Protein AF-A0A950DN57-F1 (afdb_monomer_lite)

Foldseek 3Di:
DLLVCLVVVHDNVVSLVVVLVVVVQVPDDDPDQVVLLCCCLPVVPHDDGPHDQLSLLVSCVPNVNPDDDDADQEEADDDDDDDDDVVVCVVVVCVVVRVVVVVVCLDPVNLLVCLVSRHQRPPVVSNVVSCVSVPDHHHDYPVSPAVDPVRVCCQAPNDVHSVCVSVVVVVD

Secondary structure (DSSP, 8-state):
-HHHHHHTT--HHHHHHHHHHHHTT-----SSHHHHHIIIIIT--SS-----HHHHHHHHHHTTTS------SEEE---------HHHHHHTT-HHHHHHHHHHTTSHHHHHHHHHTT---S-HHHHHHTTTTS---EEE-GGGTSSSHHHHHHHHHSTT-HHHHHHHHH--

Radius of gyration: 18.96 Å; chains: 1; bounding box: 46×42×48 Å

Sequence (172 aa):
AWGSIIYRGGSEDQARDFITKLYQNVPIVAQGAREAATAFAMAKEGDVHLTWENEALREVAESKGELEIVYPQVSILAEPSVTWVDVNVEKHKSEFAAKAYLAYLFTDSAQEIFAKNGYRPINEAILKKYRDRLPNIQLFPVTLIAKDWAEAQTKFFGNNGIFEIIHSAQSK

Structure (mmCIF, N/CA/C/O backbone):
data_AF-A0A950DN57-F1
#
_entry.id   AF-A0A950DN57-F1
#
loop_
_atom_site.group_PDB
_atom_site.id
_atom_site.type_symbol
_atom_site.label_atom_id
_atom_site.label_alt_id
_atom_site.label_comp_id
_atom_site.label_asym_id
_atom_site.label_entity_id
_atom_site.label_seq_id
_atom_site.pdbx_PDB_ins_code
_atom_site.Cartn_x
_atom_site.Cartn_y
_atom_site.Cartn_z
_atom_site.occupancy
_atom_site.B_iso_or_equiv
_atom_site.auth_seq_id
_atom_site.auth_comp_id
_atom_site.auth_asym_id
_atom_site.auth_atom_id
_atom_site.pdbx_PDB_model_num
ATOM 1 N N . ALA A 1 1 ? -7.881 4.284 7.956 1.00 91.19 1 ALA A N 1
ATOM 2 C CA . ALA A 1 1 ? -8.306 5.256 8.986 1.00 91.19 1 ALA A CA 1
ATOM 3 C C . ALA A 1 1 ? -9.106 6.405 8.366 1.00 91.19 1 ALA A C 1
ATOM 5 O O . ALA A 1 1 ? -10.296 6.215 8.174 1.00 91.19 1 ALA A O 1
ATOM 6 N N . TRP A 1 2 ? -8.492 7.523 7.951 1.00 97.00 2 TRP A N 1
ATOM 7 C CA . TRP A 1 2 ? -9.210 8.686 7.392 1.00 97.00 2 TRP A CA 1
ATOM 8 C C . TRP A 1 2 ? -10.170 8.330 6.247 1.00 97.00 2 TRP A C 1
ATOM 10 O O . TRP A 1 2 ? -11.375 8.540 6.347 1.00 97.00 2 TRP A O 1
ATOM 20 N N . GLY A 1 3 ? -9.653 7.703 5.185 1.00 97.25 3 GLY A N 1
ATOM 21 C CA . GLY A 1 3 ? -10.466 7.343 4.022 1.00 97.25 3 GLY A CA 1
ATOM 22 C C . GLY A 1 3 ? -11.608 6.370 4.327 1.00 97.25 3 GLY A C 1
ATOM 23 O O . GLY A 1 3 ? -12.609 6.400 3.627 1.00 97.25 3 GLY A O 1
ATOM 24 N N . SER A 1 4 ? -11.539 5.574 5.405 1.00 97.19 4 SER A N 1
ATOM 25 C CA . SER A 1 4 ? -12.658 4.688 5.761 1.00 97.19 4 SER A CA 1
ATOM 26 C C . SER A 1 4 ? -13.854 5.455 6.330 1.00 97.19 4 SER A C 1
ATOM 28 O O . SER A 1 4 ? -14.985 5.004 6.176 1.00 97.19 4 SER A O 1
ATOM 30 N N . ILE A 1 5 ? -13.627 6.614 6.958 1.00 98.19 5 ILE A N 1
ATOM 31 C CA . ILE A 1 5 ? -14.697 7.508 7.418 1.00 98.19 5 ILE A CA 1
ATOM 32 C C . ILE A 1 5 ? -15.362 8.181 6.218 1.00 98.19 5 ILE A C 1
ATOM 34 O O . ILE A 1 5 ? -16.580 8.100 6.086 1.00 98.19 5 ILE A O 1
ATOM 38 N N . ILE A 1 6 ? -14.561 8.738 5.304 1.00 98.19 6 ILE A N 1
ATOM 39 C CA . ILE A 1 6 ? -15.060 9.363 4.069 1.00 98.19 6 ILE A CA 1
ATOM 40 C C . ILE A 1 6 ? -15.829 8.351 3.212 1.00 98.19 6 ILE A C 1
ATOM 42 O O . ILE A 1 6 ? -16.934 8.633 2.760 1.00 98.19 6 ILE A O 1
ATOM 46 N N . TYR A 1 7 ? -15.300 7.133 3.063 1.00 97.25 7 TYR A N 1
ATOM 47 C CA . TYR A 1 7 ? -15.950 6.055 2.314 1.00 97.25 7 TYR A CA 1
ATOM 48 C C . TYR A 1 7 ? -17.357 5.729 2.840 1.00 97.25 7 TYR A C 1
ATOM 50 O O . TYR A 1 7 ? -18.251 5.406 2.066 1.00 97.25 7 TYR A O 1
ATOM 58 N N . ARG A 1 8 ? -17.569 5.833 4.158 1.00 96.38 8 ARG A N 1
ATOM 59 C CA . ARG A 1 8 ? -18.866 5.586 4.810 1.00 96.38 8 ARG A CA 1
ATOM 60 C C . ARG A 1 8 ? -19.782 6.817 4.843 1.00 96.38 8 ARG A C 1
ATOM 62 O O . ARG A 1 8 ? -20.798 6.786 5.530 1.00 96.38 8 ARG A O 1
ATOM 69 N N . GLY A 1 9 ? -19.435 7.888 4.128 1.00 97.25 9 GLY A N 1
ATOM 70 C CA . GLY A 1 9 ? -20.213 9.128 4.079 1.00 97.25 9 GLY A CA 1
ATOM 71 C C . GLY A 1 9 ? -20.002 10.059 5.277 1.00 97.25 9 GLY A C 1
ATOM 72 O O . GLY A 1 9 ? -20.810 10.959 5.491 1.00 97.25 9 GLY A O 1
ATOM 73 N N . GLY A 1 10 ? -18.948 9.845 6.070 1.00 98.00 10 GLY A N 1
ATOM 74 C CA . GLY A 1 10 ? -18.565 10.756 7.147 1.00 98.00 10 GLY A CA 1
ATOM 75 C C . GLY A 1 10 ? -17.857 12.016 6.638 1.00 98.00 10 GLY A C 1
ATOM 76 O O . GLY A 1 10 ? -17.346 12.051 5.518 1.00 98.00 10 GLY A O 1
ATOM 77 N N . SER A 1 11 ? -17.803 13.050 7.479 1.00 98.25 11 SER A N 1
ATOM 78 C CA . SER A 1 11 ? -17.123 14.316 7.179 1.00 98.25 11 SER A CA 1
ATOM 79 C C . SER A 1 11 ? -15.615 14.265 7.452 1.00 98.25 11 SER A C 1
ATOM 81 O O . SER A 1 11 ? -15.111 13.370 8.136 1.00 98.25 11 SER A O 1
ATOM 83 N N . GLU A 1 12 ? -14.877 15.265 6.962 1.00 96.62 12 GLU A N 1
ATOM 84 C CA . GLU A 1 12 ? -13.451 15.414 7.278 1.00 96.62 12 GLU A CA 1
ATOM 85 C C . GLU A 1 12 ? -13.187 15.658 8.765 1.00 96.62 12 GLU A C 1
ATOM 87 O O . GLU A 1 12 ? -12.195 15.161 9.289 1.00 96.62 12 GLU A O 1
ATOM 92 N N . ASP A 1 13 ? -14.078 16.360 9.468 1.00 97.06 13 ASP A N 1
ATOM 93 C CA . ASP A 1 13 ? -13.929 16.567 10.911 1.00 97.06 13 ASP A CA 1
ATOM 94 C C . ASP A 1 13 ? -14.093 15.248 11.675 1.00 97.06 13 ASP A C 1
ATOM 96 O O . ASP A 1 13 ? -13.278 14.930 12.537 1.00 97.06 13 ASP A O 1
ATOM 100 N N . GLN A 1 14 ? -15.056 14.406 11.284 1.00 98.06 14 GLN A N 1
ATOM 101 C CA . GLN A 1 14 ? -15.184 13.056 11.843 1.00 98.06 14 GLN A CA 1
ATOM 102 C C . GLN A 1 14 ? -13.958 12.189 11.528 1.00 98.06 14 GLN A C 1
ATOM 104 O O . GLN A 1 14 ? -13.527 11.385 12.357 1.00 98.06 14 GLN A O 1
ATOM 109 N N . ALA A 1 15 ? -13.384 12.341 10.331 1.00 97.69 15 ALA A N 1
ATOM 110 C CA . ALA A 1 15 ? -12.168 11.638 9.945 1.00 97.69 15 ALA A CA 1
ATOM 111 C C . ALA A 1 15 ? -10.961 12.102 10.773 1.00 97.69 15 ALA A C 1
ATOM 113 O O . ALA A 1 15 ? -10.182 11.253 11.215 1.00 97.69 15 ALA A O 1
ATOM 114 N N . ARG A 1 16 ? -10.855 13.413 11.038 1.00 96.31 16 ARG A N 1
ATOM 115 C CA . ARG A 1 16 ? -9.850 14.027 11.916 1.00 96.31 16 ARG A CA 1
ATOM 116 C C . ARG A 1 16 ? -9.976 13.513 13.346 1.00 96.31 16 ARG A C 1
ATOM 118 O O . ARG A 1 16 ? -8.989 13.049 13.908 1.00 96.31 16 ARG A O 1
ATOM 125 N N . ASP A 1 17 ? -11.178 13.513 13.909 1.00 96.19 17 ASP A N 1
ATOM 126 C CA . ASP A 1 17 ? -11.425 13.002 15.260 1.00 96.19 17 ASP A CA 1
ATOM 127 C C . ASP A 1 17 ? -11.041 11.526 15.391 1.00 96.19 17 ASP A C 1
ATOM 129 O O . ASP A 1 17 ? -10.426 11.114 16.378 1.00 96.19 17 ASP A O 1
ATOM 133 N N . PHE A 1 18 ? -11.379 10.722 14.380 1.00 96.44 18 PHE A N 1
ATOM 134 C CA . PHE A 1 18 ? -11.027 9.308 14.352 1.00 96.44 18 PHE A CA 1
ATOM 135 C C . PHE A 1 18 ? -9.511 9.102 14.339 1.00 96.44 18 PHE A C 1
ATOM 137 O O . PHE A 1 18 ? -8.992 8.319 15.134 1.00 96.44 18 PHE A O 1
ATOM 144 N N . ILE A 1 19 ? -8.791 9.787 13.444 1.00 95.56 19 ILE A N 1
ATOM 145 C CA . ILE A 1 19 ? -7.343 9.603 13.315 1.00 95.56 19 ILE A CA 1
ATOM 146 C C . ILE A 1 19 ? -6.597 10.126 14.553 1.00 95.56 19 ILE A C 1
ATOM 148 O O . ILE A 1 19 ? -5.646 9.484 14.987 1.00 95.56 19 ILE A O 1
ATOM 152 N N . THR A 1 20 ? -7.071 11.203 15.190 1.00 94.81 20 THR A N 1
ATOM 153 C CA . THR A 1 20 ? -6.517 11.703 16.458 1.00 94.81 20 THR A CA 1
ATOM 154 C C . THR A 1 20 ? -6.607 10.643 17.553 1.00 94.81 20 THR A C 1
ATOM 156 O O . THR A 1 20 ? -5.608 10.334 18.200 1.00 94.81 20 THR A O 1
ATOM 159 N N . LYS A 1 21 ? -7.781 10.022 17.725 1.00 95.12 21 LYS A N 1
ATOM 160 C CA . LYS A 1 21 ? -7.971 8.932 18.697 1.00 95.12 21 LYS A CA 1
ATOM 161 C C . LYS A 1 21 ? -7.149 7.695 18.347 1.00 95.12 21 LYS A C 1
ATOM 163 O O . LYS A 1 21 ? -6.636 7.036 19.244 1.00 95.12 21 LYS A O 1
ATOM 168 N N . LEU A 1 22 ? -7.002 7.377 17.059 1.00 94.88 22 LEU A N 1
ATOM 169 C CA . LEU A 1 22 ? -6.150 6.270 16.630 1.00 94.88 22 LEU A CA 1
ATOM 170 C C . LEU A 1 22 ? -4.707 6.500 17.080 1.00 94.88 22 LEU A C 1
ATOM 172 O O . LEU A 1 22 ? -4.150 5.641 17.752 1.00 94.88 22 LEU A O 1
ATOM 176 N N . TYR A 1 23 ? -4.132 7.666 16.771 1.00 93.44 23 TYR A N 1
ATOM 177 C CA . TYR A 1 23 ? -2.757 7.973 17.159 1.00 93.44 23 TYR A CA 1
ATOM 178 C C . TYR A 1 23 ? -2.562 7.998 18.675 1.00 93.44 23 TYR A C 1
ATOM 180 O O . TYR A 1 23 ? -1.458 7.721 19.128 1.00 93.44 23 TYR A O 1
ATOM 188 N N . GLN A 1 24 ? -3.587 8.296 19.487 1.00 92.62 24 GLN A N 1
ATOM 189 C CA . GLN A 1 24 ? -3.478 8.216 20.959 1.00 92.62 24 GLN A CA 1
ATOM 190 C C . GLN A 1 24 ? -3.199 6.794 21.457 1.00 92.62 24 GLN A C 1
ATOM 192 O O . GLN A 1 24 ? -2.725 6.623 22.574 1.00 92.62 24 GLN A O 1
ATOM 197 N N . ASN A 1 25 ? -3.462 5.791 20.620 1.00 93.25 25 ASN A N 1
ATOM 198 C CA . ASN A 1 25 ? -3.183 4.386 20.886 1.00 93.25 25 ASN A CA 1
ATOM 199 C C . ASN A 1 25 ? -1.959 3.877 20.104 1.00 93.25 25 ASN A C 1
ATOM 201 O O . ASN A 1 25 ? -1.761 2.670 20.019 1.00 93.25 25 ASN A O 1
ATOM 205 N N . VAL A 1 26 ? -1.156 4.763 19.499 1.00 92.81 26 VAL A N 1
ATOM 206 C CA . VAL A 1 26 ? 0.069 4.388 18.776 1.00 92.81 26 VAL A CA 1
ATOM 207 C C . VAL A 1 26 ? 1.271 4.625 19.695 1.00 92.81 26 VAL A C 1
ATOM 209 O O . VAL A 1 26 ? 1.718 5.765 19.811 1.00 92.81 26 VAL A O 1
ATOM 212 N N . PRO A 1 27 ? 1.814 3.583 20.355 1.00 88.50 27 PRO A N 1
ATOM 213 C CA . PRO A 1 27 ? 2.963 3.741 21.247 1.00 88.50 27 PRO A CA 1
ATOM 214 C C . PRO A 1 27 ? 4.272 3.968 20.482 1.00 88.50 27 PRO A C 1
ATOM 216 O O . PRO A 1 27 ? 5.222 4.516 21.034 1.00 88.50 27 PRO A O 1
ATOM 219 N N . ILE A 1 28 ? 4.335 3.524 19.223 1.00 87.50 28 ILE A N 1
ATOM 220 C CA . ILE A 1 28 ? 5.554 3.508 18.416 1.00 87.50 28 ILE A CA 1
ATOM 221 C C . ILE A 1 28 ? 5.232 3.999 17.013 1.00 87.50 28 ILE A C 1
ATOM 223 O O . ILE A 1 28 ? 4.394 3.432 16.312 1.00 87.50 28 ILE A O 1
ATOM 227 N N . VAL A 1 29 ? 5.950 5.035 16.586 1.00 88.81 29 VAL A N 1
ATOM 228 C CA . VAL A 1 29 ? 5.977 5.501 15.198 1.00 88.81 29 VAL A CA 1
ATOM 229 C C . VAL A 1 29 ? 7.34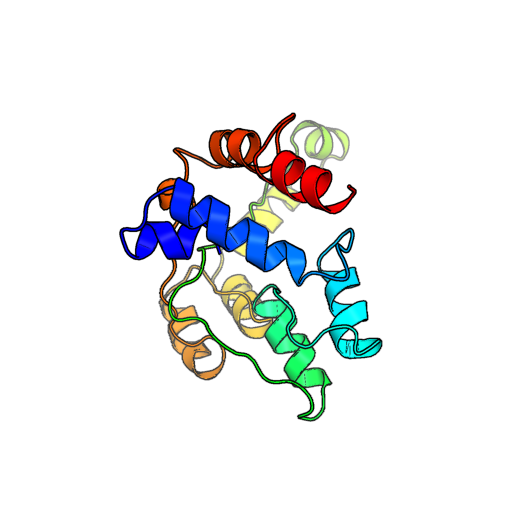6 5.150 14.621 1.00 88.81 29 VAL A C 1
ATOM 231 O O . VAL A 1 29 ? 8.300 5.912 14.750 1.00 88.81 29 VAL A O 1
ATOM 234 N N . ALA A 1 30 ? 7.447 3.957 14.037 1.00 89.81 30 ALA A N 1
ATOM 235 C CA . ALA A 1 30 ? 8.680 3.465 13.425 1.00 89.81 30 ALA A CA 1
ATOM 236 C C . ALA A 1 30 ? 9.054 4.269 12.165 1.00 89.81 30 ALA A C 1
ATOM 238 O O . ALA A 1 30 ? 8.180 4.808 11.481 1.00 89.81 30 ALA A O 1
ATOM 239 N N . GLN A 1 31 ? 10.342 4.308 11.809 1.00 89.69 31 GLN A N 1
ATOM 240 C CA . GLN A 1 31 ? 10.824 5.047 10.634 1.00 89.69 31 GLN A CA 1
ATOM 241 C C . GLN A 1 31 ? 10.470 4.357 9.311 1.00 89.69 31 GLN A C 1
ATOM 243 O O . GLN A 1 31 ? 10.44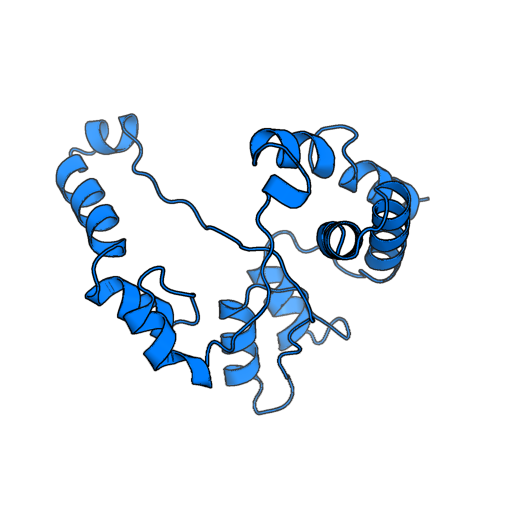3 4.996 8.259 1.00 89.69 31 GLN A O 1
ATOM 248 N N . GLY A 1 32 ? 10.191 3.051 9.339 1.00 90.81 32 GLY A N 1
ATOM 249 C CA . GLY A 1 32 ? 9.791 2.296 8.158 1.00 90.81 32 GLY A CA 1
ATOM 250 C C . GLY A 1 32 ? 9.026 1.018 8.482 1.00 90.81 32 GLY A C 1
ATOM 251 O O . GLY A 1 32 ? 9.085 0.491 9.590 1.00 90.81 32 GLY A O 1
ATOM 252 N N . ALA A 1 33 ? 8.334 0.477 7.476 1.00 90.69 33 ALA A N 1
ATOM 253 C CA . ALA A 1 33 ? 7.464 -0.691 7.641 1.00 90.69 33 ALA A CA 1
ATOM 254 C C . ALA A 1 33 ? 8.193 -1.928 8.197 1.00 90.69 33 ALA A C 1
ATOM 256 O O . ALA A 1 33 ? 7.635 -2.667 9.000 1.00 90.69 33 ALA A O 1
ATOM 257 N N . ARG A 1 34 ? 9.462 -2.147 7.821 1.00 88.75 34 ARG A N 1
ATOM 258 C CA . ARG A 1 34 ? 10.248 -3.283 8.333 1.00 88.75 34 ARG A CA 1
ATOM 259 C C . ARG A 1 34 ? 10.629 -3.130 9.809 1.00 88.75 34 ARG A C 1
ATOM 261 O O . ARG A 1 34 ? 10.729 -4.127 10.522 1.00 88.75 34 ARG A O 1
ATOM 268 N N . GLU A 1 35 ? 10.844 -1.901 10.262 1.00 91.38 35 GLU A N 1
ATOM 269 C CA . GLU A 1 35 ? 11.101 -1.624 11.674 1.00 91.38 35 GLU A CA 1
ATOM 270 C C . GLU A 1 35 ? 9.824 -1.854 12.493 1.00 91.38 35 GLU A C 1
ATOM 272 O O . GLU A 1 35 ? 9.875 -2.572 13.487 1.00 91.38 35 GLU A O 1
ATOM 277 N N . ALA A 1 36 ? 8.669 -1.376 12.009 1.00 93.19 36 ALA A N 1
ATOM 278 C CA . ALA A 1 36 ? 7.368 -1.656 12.625 1.00 93.19 36 ALA A CA 1
ATOM 279 C C . ALA A 1 36 ? 7.079 -3.167 12.721 1.00 93.19 36 ALA A C 1
ATOM 281 O O . ALA A 1 36 ? 6.684 -3.652 13.779 1.00 93.19 36 ALA A O 1
ATOM 282 N N . ALA A 1 37 ? 7.374 -3.925 11.658 1.00 91.00 37 ALA A N 1
ATOM 283 C CA . ALA A 1 37 ? 7.262 -5.385 11.652 1.00 91.00 37 ALA A CA 1
ATOM 284 C C . ALA A 1 37 ? 8.139 -6.047 12.724 1.00 91.00 37 ALA A C 1
ATOM 286 O O . ALA A 1 37 ? 7.708 -6.988 13.384 1.00 91.00 37 ALA A O 1
ATOM 287 N N . THR A 1 38 ? 9.364 -5.553 12.922 1.00 90.38 38 THR A N 1
ATOM 288 C CA . THR A 1 38 ? 10.264 -6.061 13.971 1.00 90.38 38 THR A CA 1
ATOM 289 C C . THR A 1 38 ? 9.702 -5.775 15.363 1.00 90.38 38 THR A C 1
ATOM 291 O O . THR A 1 38 ? 9.639 -6.684 16.189 1.00 90.38 38 THR A O 1
ATOM 294 N N . ALA A 1 39 ? 9.262 -4.539 15.613 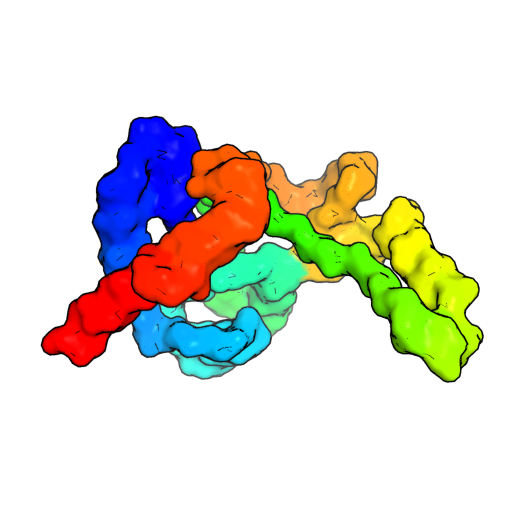1.00 92.00 39 ALA A N 1
ATOM 295 C CA . ALA A 1 39 ? 8.688 -4.139 16.896 1.00 92.00 39 ALA A CA 1
ATOM 296 C C . ALA A 1 39 ? 7.456 -4.992 17.252 1.00 92.00 39 ALA A C 1
ATOM 298 O O . ALA A 1 39 ? 7.372 -5.568 18.335 1.00 92.00 39 ALA A O 1
ATOM 299 N N . PHE A 1 40 ? 6.544 -5.179 16.298 1.00 95.19 40 PHE A N 1
ATOM 300 C CA . PHE A 1 40 ? 5.339 -5.965 16.523 1.00 95.19 40 PHE A CA 1
ATOM 301 C C . PHE A 1 40 ? 5.609 -7.475 16.589 1.00 95.19 40 PHE A C 1
ATOM 303 O O . PHE A 1 40 ? 5.374 -8.109 17.614 1.00 95.19 40 PHE A O 1
ATOM 310 N N . ALA A 1 41 ? 6.125 -8.074 15.512 1.00 91.25 41 ALA A N 1
ATOM 311 C CA . ALA A 1 41 ? 6.183 -9.531 15.384 1.00 91.25 41 ALA A CA 1
ATOM 312 C C . ALA A 1 41 ? 7.310 -10.169 16.212 1.00 91.25 41 ALA A C 1
ATOM 314 O O . ALA A 1 41 ? 7.192 -11.326 16.613 1.00 91.25 41 ALA A O 1
ATOM 315 N N . MET A 1 42 ? 8.405 -9.441 16.465 1.00 88.19 42 MET A N 1
ATOM 316 C CA . MET A 1 42 ? 9.556 -9.969 17.208 1.00 88.19 42 MET A CA 1
ATOM 317 C C . MET A 1 42 ? 9.622 -9.431 18.637 1.00 88.19 42 MET A C 1
ATOM 319 O O . MET A 1 42 ? 9.793 -10.222 19.564 1.00 88.19 42 MET A O 1
ATOM 323 N N . ALA A 1 43 ? 9.489 -8.113 18.827 1.00 91.75 43 ALA A N 1
ATOM 324 C CA . ALA A 1 43 ? 9.544 -7.502 20.159 1.00 91.75 43 ALA A CA 1
ATOM 325 C C . ALA A 1 43 ? 8.202 -7.559 20.914 1.00 91.75 43 ALA A C 1
ATOM 327 O O . ALA A 1 43 ? 8.182 -7.322 22.120 1.00 91.75 43 ALA A O 1
ATOM 328 N N . LYS A 1 44 ? 7.113 -7.965 20.241 1.00 91.69 44 LYS A N 1
ATOM 329 C CA . LYS A 1 44 ? 5.762 -8.112 20.812 1.00 91.69 44 LYS A CA 1
ATOM 330 C C . LYS A 1 44 ? 5.220 -6.800 21.386 1.00 91.69 44 LYS A C 1
ATOM 332 O O . LYS A 1 44 ? 4.543 -6.788 22.412 1.00 91.69 44 LYS A O 1
ATOM 337 N N . GLU A 1 45 ? 5.538 -5.692 20.721 1.00 92.50 45 GLU A N 1
ATOM 338 C CA . GLU A 1 45 ? 5.094 -4.355 21.102 1.00 92.50 45 GLU A CA 1
ATOM 339 C C . GLU A 1 45 ? 3.796 -3.982 20.369 1.00 92.50 45 GLU A C 1
ATOM 341 O O . GLU A 1 45 ? 3.767 -3.847 19.145 1.00 92.50 45 GLU A O 1
ATOM 346 N N . GLY A 1 46 ? 2.725 -3.775 21.141 1.00 93.06 46 GLY A N 1
ATOM 347 C CA . GLY A 1 46 ? 1.396 -3.418 20.640 1.00 93.06 46 GLY A CA 1
ATOM 348 C C . GLY A 1 46 ? 0.506 -4.623 20.323 1.00 93.06 46 GLY A C 1
ATOM 349 O O . GLY A 1 46 ? 0.976 -5.737 20.118 1.00 93.06 46 GLY A O 1
ATOM 350 N N . ASP A 1 47 ? -0.806 -4.385 20.280 1.00 95.44 47 ASP A N 1
ATOM 351 C CA . ASP A 1 47 ? -1.807 -5.440 20.059 1.00 95.44 47 ASP A CA 1
ATOM 352 C C . ASP A 1 47 ? -2.153 -5.642 18.573 1.00 95.44 47 ASP A C 1
ATOM 354 O O . ASP A 1 47 ? -2.641 -6.698 18.177 1.00 95.44 47 ASP A O 1
ATOM 358 N N . VAL A 1 48 ? -1.930 -4.621 17.735 1.00 96.19 48 VAL A N 1
ATOM 359 C CA . VAL A 1 48 ? -2.277 -4.622 16.305 1.00 96.19 48 VAL A CA 1
ATOM 360 C C . VAL A 1 48 ? -1.225 -3.865 15.496 1.00 96.19 48 VAL A C 1
ATOM 362 O O . VAL A 1 48 ? -0.875 -2.733 15.827 1.00 96.19 48 VAL A O 1
ATOM 365 N N . HIS A 1 49 ? -0.800 -4.447 14.372 1.00 96.12 49 HIS A N 1
ATOM 366 C CA . HIS A 1 49 ? 0.118 -3.834 13.411 1.00 96.12 49 HIS A CA 1
ATOM 367 C C . HIS A 1 49 ? -0.603 -3.413 12.126 1.00 96.12 49 HIS A C 1
ATOM 369 O O . HIS A 1 49 ? -1.103 -4.239 11.362 1.00 96.12 49 HIS A O 1
ATOM 375 N N . LEU A 1 50 ? -0.645 -2.103 11.862 1.00 95.88 50 LEU A N 1
ATOM 376 C CA . LEU A 1 50 ? -1.109 -1.568 10.580 1.00 95.88 50 LEU A CA 1
ATOM 377 C C . LEU A 1 50 ? 0.005 -1.713 9.538 1.00 95.88 50 LEU A C 1
ATOM 379 O O . LEU A 1 50 ? 0.917 -0.892 9.487 1.00 95.88 50 LEU A O 1
ATOM 383 N N . THR A 1 51 ? -0.079 -2.753 8.711 1.00 96.38 51 THR A N 1
ATOM 384 C CA . THR A 1 51 ? 1.007 -3.156 7.808 1.00 96.38 51 THR A CA 1
ATOM 385 C C . THR A 1 51 ? 0.548 -3.371 6.365 1.00 96.38 51 THR A C 1
ATOM 387 O O . THR A 1 51 ? -0.647 -3.404 6.058 1.00 96.38 51 THR A O 1
ATOM 390 N N . TRP A 1 52 ? 1.518 -3.519 5.464 1.00 97.19 52 TRP A N 1
ATOM 391 C CA . TRP A 1 52 ? 1.284 -3.961 4.093 1.00 97.19 52 TRP A CA 1
ATOM 392 C C . TRP A 1 52 ? 0.827 -5.421 4.066 1.00 97.19 52 TRP A C 1
ATOM 394 O O . TRP A 1 52 ? 1.350 -6.251 4.803 1.00 97.19 52 TRP A O 1
ATOM 404 N N . GLU A 1 53 ? -0.091 -5.768 3.161 1.00 97.62 53 GLU A N 1
ATOM 405 C CA . GLU A 1 53 ? -0.626 -7.135 3.068 1.00 97.62 53 GLU A CA 1
ATOM 406 C C . GLU A 1 53 ? 0.466 -8.192 2.829 1.00 97.62 53 GLU A C 1
ATOM 408 O O . GLU A 1 53 ? 0.437 -9.256 3.444 1.00 97.62 53 GLU A O 1
ATOM 413 N N . ASN A 1 54 ? 1.469 -7.895 1.995 1.00 96.62 54 ASN A N 1
ATOM 414 C CA . ASN A 1 54 ? 2.591 -8.806 1.762 1.00 96.62 54 ASN A CA 1
ATOM 415 C C . ASN A 1 54 ? 3.434 -9.039 3.031 1.00 96.62 54 ASN A C 1
ATOM 417 O O . ASN A 1 54 ? 3.926 -10.150 3.227 1.00 96.62 54 ASN A O 1
ATOM 421 N N . GLU A 1 55 ? 3.587 -8.030 3.899 1.00 95.38 55 GLU A N 1
ATOM 422 C CA . GLU A 1 55 ? 4.283 -8.189 5.183 1.00 95.38 55 GLU A CA 1
ATOM 423 C C . GLU A 1 55 ? 3.403 -8.941 6.188 1.00 95.38 55 GLU A C 1
ATOM 425 O O . GLU A 1 55 ? 3.902 -9.875 6.800 1.00 95.38 55 GLU A O 1
ATOM 430 N N . ALA A 1 56 ? 2.095 -8.660 6.278 1.00 96.62 56 ALA A N 1
ATOM 431 C CA . ALA A 1 56 ? 1.172 -9.431 7.126 1.00 96.62 56 ALA A CA 1
ATOM 432 C C . ALA A 1 56 ? 1.182 -10.930 6.778 1.00 96.62 56 ALA A C 1
ATOM 434 O O . ALA A 1 56 ? 1.278 -11.783 7.658 1.00 96.62 56 ALA A O 1
ATOM 435 N N . LEU A 1 57 ? 1.134 -11.262 5.482 1.00 96.06 57 LEU A N 1
ATOM 436 C CA . LEU A 1 57 ? 1.225 -12.645 5.003 1.00 96.06 57 LEU A CA 1
ATOM 437 C C . LEU A 1 57 ? 2.551 -13.308 5.394 1.00 96.06 57 LEU A C 1
ATOM 439 O O . LEU A 1 57 ? 2.570 -14.506 5.676 1.00 96.06 57 LEU A O 1
ATOM 443 N N . ARG A 1 58 ? 3.653 -12.550 5.396 1.00 94.00 58 ARG A N 1
ATOM 444 C CA . ARG A 1 58 ? 4.971 -13.033 5.820 1.00 94.00 58 ARG A CA 1
ATOM 445 C C . ARG A 1 58 ? 5.022 -13.241 7.335 1.00 94.00 58 ARG A C 1
ATOM 447 O O 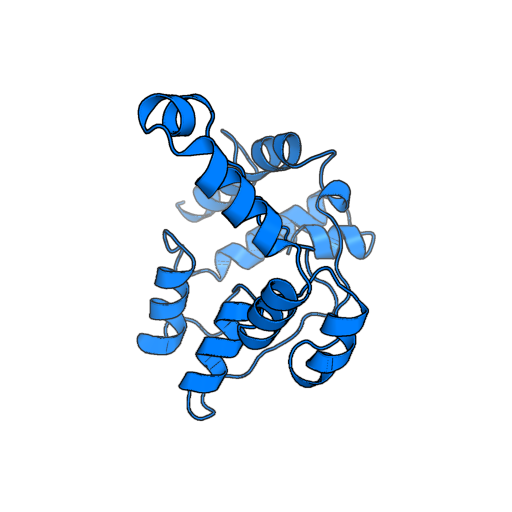. ARG A 1 58 ? 5.382 -14.326 7.776 1.00 94.00 58 ARG A O 1
ATOM 454 N N . GLU A 1 59 ? 4.608 -12.241 8.109 1.00 94.94 59 GLU A N 1
ATOM 455 C CA . GLU A 1 59 ? 4.574 -12.263 9.575 1.00 94.94 59 GLU A CA 1
ATOM 456 C C . GLU A 1 59 ? 3.727 -13.433 10.093 1.00 94.94 59 GLU A C 1
ATOM 458 O O . GLU A 1 59 ? 4.192 -14.202 10.930 1.00 94.94 59 GLU A O 1
ATOM 463 N N . VAL A 1 60 ? 2.525 -13.648 9.547 1.00 95.56 60 VAL A N 1
ATOM 464 C CA . VAL A 1 60 ? 1.656 -14.770 9.944 1.00 95.56 60 VAL A CA 1
ATOM 465 C C . VAL A 1 60 ? 2.237 -16.130 9.555 1.00 95.56 60 VAL A C 1
ATOM 467 O O . VAL A 1 60 ? 2.131 -17.079 10.329 1.00 95.56 60 VAL A O 1
ATOM 470 N N . ALA A 1 61 ? 2.893 -16.245 8.397 1.00 94.19 61 ALA A N 1
ATOM 471 C CA . ALA A 1 61 ? 3.558 -17.491 8.010 1.00 94.19 61 ALA A CA 1
ATOM 472 C C . ALA A 1 61 ? 4.743 -17.834 8.935 1.00 94.19 61 ALA A C 1
ATOM 474 O O . ALA A 1 61 ? 5.016 -19.010 9.182 1.00 94.19 61 ALA A O 1
ATOM 475 N N . GLU A 1 62 ? 5.434 -16.819 9.456 1.00 93.62 62 GLU A N 1
ATOM 476 C CA . GLU A 1 62 ? 6.589 -16.960 10.350 1.00 93.62 62 GLU A CA 1
ATOM 477 C C . GLU A 1 62 ? 6.189 -17.092 11.837 1.00 93.62 62 GLU A C 1
ATOM 479 O O . GLU A 1 62 ? 6.958 -17.642 12.628 1.00 93.62 62 GLU A O 1
ATOM 484 N N . SER A 1 63 ? 4.980 -16.658 12.222 1.00 93.44 63 SER A N 1
ATOM 485 C CA . SER A 1 63 ? 4.534 -16.562 13.625 1.00 93.44 63 SER A CA 1
ATOM 486 C C . SER A 1 63 ? 4.198 -17.888 14.307 1.00 93.44 63 SER A C 1
ATOM 488 O O . SER A 1 63 ? 3.948 -17.910 15.509 1.00 93.44 63 SER A O 1
ATOM 490 N N . LYS A 1 64 ? 4.139 -18.998 13.559 1.00 92.94 64 LYS A N 1
ATOM 491 C CA . LYS A 1 64 ? 3.715 -20.319 14.067 1.00 92.94 64 LYS A CA 1
ATOM 492 C C . LYS A 1 64 ? 2.330 -20.300 14.740 1.00 92.94 64 LYS A C 1
ATOM 494 O O . LYS A 1 64 ? 2.081 -21.076 15.659 1.00 92.94 64 LYS A O 1
ATOM 499 N N . GLY A 1 65 ? 1.430 -19.445 14.253 1.00 93.81 65 GLY A N 1
ATOM 500 C CA . GLY A 1 65 ? 0.052 -19.335 14.737 1.00 93.81 65 GLY A CA 1
ATOM 501 C C . GLY A 1 65 ? -0.153 -18.330 15.871 1.00 93.81 65 GLY A C 1
ATOM 502 O O . GLY A 1 65 ? -1.259 -18.247 16.391 1.00 93.81 65 GLY A O 1
ATOM 503 N N . GLU A 1 66 ? 0.874 -17.562 16.250 1.00 95.12 66 GLU A N 1
ATOM 504 C CA . GLU A 1 66 ? 0.734 -16.475 17.232 1.00 95.12 66 GLU A CA 1
ATOM 505 C C . GLU A 1 66 ? 0.059 -15.225 16.646 1.00 95.12 66 GLU A C 1
ATOM 507 O O . GLU A 1 66 ? -0.478 -14.415 17.396 1.00 95.12 66 GLU A O 1
ATOM 512 N N . LEU A 1 67 ? 0.086 -15.063 15.319 1.00 96.88 67 LEU A N 1
ATOM 513 C CA . LEU A 1 67 ? -0.480 -13.909 14.619 1.00 96.88 67 LEU A CA 1
ATOM 514 C C . LEU A 1 67 ? -1.568 -14.331 13.632 1.00 96.88 67 LEU A C 1
ATOM 516 O O . LEU A 1 67 ? -1.466 -15.377 12.989 1.00 96.88 67 LEU A O 1
ATOM 520 N N . GLU A 1 68 ? -2.548 -13.452 13.443 1.00 97.06 68 GLU A N 1
ATOM 521 C CA . GLU A 1 68 ? -3.591 -13.564 12.426 1.00 97.06 68 GLU A CA 1
ATOM 522 C C . GLU A 1 68 ? -3.724 -12.271 11.612 1.00 97.06 68 GLU A C 1
ATOM 524 O O . GLU A 1 68 ? -3.331 -11.190 12.052 1.00 97.06 68 GLU A O 1
ATOM 529 N N . ILE A 1 69 ? -4.291 -12.381 10.407 1.00 97.69 69 ILE A N 1
ATOM 530 C CA . ILE A 1 69 ? -4.597 -11.219 9.566 1.00 97.69 69 ILE A CA 1
ATOM 531 C C . ILE A 1 69 ? -6.057 -10.833 9.771 1.00 97.69 69 ILE A C 1
ATOM 533 O O . ILE A 1 69 ? -6.961 -11.602 9.446 1.00 97.69 69 ILE A O 1
ATOM 537 N N . VAL A 1 70 ? -6.287 -9.600 10.218 1.00 97.69 70 VAL A N 1
ATOM 538 C CA . VAL A 1 70 ? -7.625 -9.006 10.270 1.00 97.69 70 VAL A CA 1
ATOM 539 C C . VAL A 1 70 ? -7.819 -8.086 9.068 1.00 97.69 70 VAL A C 1
ATOM 541 O O . VAL A 1 70 ? -7.260 -6.992 8.998 1.00 97.69 70 VAL A O 1
ATOM 544 N N . TYR A 1 71 ? -8.649 -8.518 8.119 1.00 97.00 71 TYR A N 1
ATOM 545 C CA . TYR A 1 71 ? -9.043 -7.691 6.981 1.00 97.00 71 TYR A CA 1
ATOM 546 C C . TYR A 1 71 ? -10.169 -6.723 7.375 1.00 97.00 71 TYR A C 1
ATOM 548 O O . TYR A 1 71 ? -11.257 -7.172 7.746 1.00 97.00 71 TYR A O 1
ATOM 556 N N . PRO A 1 72 ? -9.965 -5.395 7.284 1.00 96.56 72 PRO A N 1
ATOM 557 C CA . PRO A 1 72 ? -11.036 -4.444 7.544 1.00 96.56 72 PRO A CA 1
ATOM 558 C C . PRO A 1 72 ? -12.079 -4.482 6.420 1.00 96.56 72 PRO A C 1
ATOM 560 O O . PRO A 1 72 ? -11.783 -4.854 5.286 1.00 96.56 72 PRO A O 1
ATOM 563 N N . GLN A 1 73 ? -13.293 -4.001 6.706 1.00 94.56 73 GLN A N 1
ATOM 564 C CA . GLN A 1 73 ? -14.365 -3.907 5.701 1.00 94.56 73 GLN A CA 1
ATOM 565 C C . GLN A 1 73 ? -13.973 -3.082 4.465 1.00 94.56 73 GLN A C 1
ATOM 567 O O . GLN A 1 73 ? -14.490 -3.325 3.380 1.00 94.56 73 GLN A O 1
ATOM 572 N N . VAL A 1 74 ? -13.087 -2.097 4.634 1.00 97.12 74 VAL A N 1
ATOM 573 C CA . VAL A 1 74 ? -12.555 -1.270 3.551 1.00 97.12 74 VAL A CA 1
ATOM 574 C C . VAL A 1 74 ? -11.116 -0.845 3.858 1.00 97.12 74 VAL A C 1
ATOM 576 O O . VAL A 1 74 ? -10.798 -0.524 5.007 1.00 97.12 74 VAL A O 1
ATOM 579 N N . SER A 1 75 ? -10.261 -0.804 2.835 1.00 97.94 75 SER A N 1
ATOM 580 C CA . SER A 1 75 ? -8.881 -0.305 2.906 1.00 97.94 75 SER A CA 1
ATOM 581 C C . SER A 1 75 ? -8.541 0.597 1.708 1.00 97.94 75 SER A C 1
ATOM 583 O O . SER A 1 75 ? -9.398 0.875 0.873 1.00 97.94 75 SER A O 1
ATOM 585 N N . ILE A 1 76 ? -7.308 1.099 1.638 1.00 97.81 76 ILE A N 1
ATOM 586 C CA . ILE A 1 76 ? -6.820 1.919 0.521 1.00 97.81 76 ILE A CA 1
ATOM 587 C C . ILE A 1 76 ? -6.177 1.037 -0.555 1.00 97.81 76 ILE A C 1
ATOM 589 O O . ILE A 1 76 ? -5.439 0.105 -0.238 1.00 97.81 76 ILE A O 1
ATOM 593 N N . LEU A 1 77 ? -6.439 1.340 -1.826 1.00 97.19 77 LEU A N 1
ATOM 594 C CA . LEU A 1 77 ? -5.675 0.802 -2.945 1.00 97.19 77 LEU A CA 1
ATOM 595 C C . LEU A 1 77 ? -4.292 1.456 -2.933 1.00 97.19 77 LEU A C 1
ATOM 597 O O . LEU A 1 77 ? -4.160 2.650 -3.190 1.00 97.19 77 LEU A O 1
ATOM 601 N N . ALA A 1 78 ? -3.275 0.673 -2.596 1.00 96.50 78 ALA A N 1
ATOM 602 C CA . ALA A 1 78 ? -1.900 1.133 -2.575 1.00 96.50 78 ALA A CA 1
ATOM 603 C C . ALA A 1 78 ? -1.171 0.675 -3.846 1.00 96.50 78 ALA A C 1
ATOM 605 O O . ALA A 1 78 ? -1.177 -0.511 -4.174 1.00 96.50 78 ALA A O 1
ATOM 606 N N . GLU A 1 79 ? -0.541 1.621 -4.546 1.00 95.00 79 GLU A N 1
ATOM 607 C CA . GLU A 1 79 ? 0.001 1.429 -5.900 1.00 95.00 79 GLU A CA 1
ATOM 608 C C . GLU A 1 79 ? 1.496 1.797 -5.943 1.00 95.00 79 GLU A C 1
ATOM 610 O O . GLU A 1 79 ? 1.859 2.909 -6.346 1.00 95.00 79 GLU A O 1
ATOM 615 N N . PRO A 1 80 ? 2.396 0.898 -5.494 1.00 95.38 80 PRO A N 1
ATOM 616 C CA . PRO A 1 80 ? 3.833 1.138 -5.548 1.00 95.38 80 PRO A CA 1
ATOM 617 C C . PRO A 1 80 ? 4.290 1.435 -6.980 1.00 95.38 80 PRO A C 1
ATOM 619 O O . PRO A 1 80 ? 4.123 0.621 -7.887 1.00 95.38 80 PRO A O 1
ATOM 622 N N . SER A 1 81 ? 4.865 2.619 -7.177 1.00 95.06 81 SER A N 1
ATOM 623 C CA . SER A 1 81 ? 5.276 3.110 -8.494 1.00 95.06 81 SER A CA 1
ATOM 624 C C . SER A 1 81 ? 6.720 2.731 -8.813 1.00 95.06 81 SER A C 1
ATOM 626 O O . SER A 1 81 ? 7.576 2.689 -7.929 1.00 95.06 81 SER A O 1
ATOM 628 N N . VAL A 1 82 ? 7.005 2.497 -10.094 1.00 97.06 82 VAL A N 1
ATOM 629 C CA . VAL A 1 82 ? 8.344 2.161 -10.593 1.00 97.06 82 VAL A CA 1
ATOM 630 C C . VAL A 1 82 ? 8.718 3.056 -11.772 1.00 97.06 82 VAL A C 1
ATOM 632 O O . VAL A 1 82 ? 7.872 3.393 -12.596 1.00 97.06 82 VAL A O 1
ATOM 635 N N . THR A 1 83 ? 9.992 3.439 -11.862 1.00 97.50 83 THR A N 1
ATOM 636 C CA . THR A 1 83 ? 10.541 4.221 -12.981 1.00 97.50 83 THR A CA 1
ATOM 637 C C . THR A 1 83 ? 12.031 3.939 -13.145 1.00 97.50 83 THR A C 1
ATOM 639 O O . THR A 1 83 ? 12.709 3.570 -12.184 1.00 97.50 83 THR A O 1
ATOM 642 N N . TRP A 1 84 ? 12.561 4.125 -14.354 1.00 96.81 84 TRP A N 1
ATOM 643 C CA . TRP A 1 84 ? 14.001 4.300 -14.544 1.00 96.81 84 TRP A CA 1
ATOM 644 C C . TRP A 1 84 ? 14.373 5.770 -14.293 1.00 96.81 84 TRP A C 1
ATOM 646 O O . TRP A 1 84 ? 13.500 6.633 -14.196 1.00 96.81 84 TRP A O 1
ATOM 656 N N . VAL A 1 85 ? 15.671 6.056 -14.167 1.00 97.69 85 VAL A N 1
ATOM 657 C CA . VAL A 1 85 ? 16.188 7.412 -13.921 1.00 97.69 85 VAL A CA 1
ATOM 658 C C . VAL A 1 85 ? 17.106 7.801 -15.073 1.00 97.69 85 VAL A C 1
ATOM 660 O O . VAL A 1 85 ? 18.214 7.271 -15.157 1.00 97.69 85 VAL A O 1
ATOM 663 N N . ASP A 1 86 ? 16.653 8.710 -15.943 1.00 97.31 86 ASP A N 1
ATOM 664 C CA . ASP A 1 86 ? 17.290 9.015 -17.238 1.00 97.31 86 ASP A CA 1
ATOM 665 C C . ASP A 1 86 ? 18.784 9.353 -17.106 1.00 97.31 86 ASP A C 1
ATOM 667 O O . ASP A 1 86 ? 19.629 8.692 -17.707 1.00 97.31 86 ASP A O 1
ATOM 671 N N . VAL A 1 87 ? 19.130 10.287 -16.214 1.00 98.00 87 VAL A N 1
ATOM 672 C CA . VAL A 1 87 ? 20.525 10.709 -15.977 1.00 98.00 87 VAL A CA 1
ATOM 673 C C . VAL A 1 87 ? 21.417 9.541 -15.536 1.00 98.00 87 VAL A C 1
ATOM 675 O O . VAL A 1 87 ? 22.585 9.457 -15.921 1.00 98.00 87 VAL A O 1
ATOM 678 N N . ASN A 1 88 ? 20.882 8.611 -14.740 1.00 98.00 88 ASN A N 1
ATOM 679 C CA . ASN A 1 88 ? 21.649 7.466 -14.252 1.00 98.00 88 ASN A CA 1
ATOM 680 C C . ASN A 1 88 ? 21.825 6.410 -15.343 1.00 98.00 88 ASN A C 1
ATOM 682 O O . ASN A 1 88 ? 22.924 5.879 -15.504 1.00 98.00 88 ASN A O 1
ATOM 686 N N . VAL A 1 89 ? 20.766 6.098 -16.096 1.00 97.94 89 VAL A N 1
ATOM 687 C CA . VAL A 1 89 ? 20.848 5.075 -17.147 1.00 97.94 89 VAL A CA 1
ATOM 688 C C . VAL A 1 89 ? 21.723 5.522 -18.315 1.00 97.94 89 VAL A C 1
ATOM 690 O O . VAL A 1 89 ? 22.441 4.691 -18.870 1.00 97.94 89 VAL A O 1
ATOM 693 N N . GLU A 1 90 ? 21.740 6.821 -18.628 1.00 97.31 90 GLU A N 1
ATOM 694 C CA . GLU A 1 90 ? 22.653 7.415 -19.607 1.00 97.31 90 GLU A CA 1
ATOM 695 C C . GLU A 1 90 ? 24.106 7.314 -19.123 1.00 97.31 90 GLU A C 1
ATOM 697 O O . GLU A 1 90 ? 24.952 6.711 -19.789 1.00 97.31 90 GLU A O 1
ATOM 702 N N . LYS A 1 91 ? 24.390 7.815 -17.912 1.00 98.12 91 LYS A N 1
ATOM 703 C CA . LYS A 1 91 ? 25.733 7.794 -17.309 1.00 98.12 91 LYS A CA 1
ATOM 704 C C . LYS A 1 91 ? 26.319 6.384 -17.222 1.00 98.12 91 LYS A C 1
ATOM 706 O O . LYS A 1 91 ? 27.509 6.190 -17.469 1.00 98.12 91 LYS A O 1
ATOM 711 N N . HIS A 1 92 ? 25.497 5.405 -16.850 1.00 97.88 92 HIS A N 1
ATOM 712 C CA . HIS A 1 92 ? 25.918 4.017 -16.658 1.00 97.88 92 HIS A CA 1
ATOM 713 C C . HIS A 1 92 ? 25.728 3.138 -17.899 1.00 97.88 92 HIS A C 1
ATOM 715 O O . HIS A 1 92 ? 26.041 1.950 -17.840 1.00 97.88 92 HIS A O 1
ATOM 721 N N . LYS A 1 93 ? 25.250 3.703 -19.018 1.00 98.06 93 LYS A N 1
ATOM 722 C CA . LYS A 1 93 ? 24.977 2.984 -20.274 1.00 98.06 93 LYS A CA 1
ATOM 723 C C . LYS A 1 93 ? 24.099 1.743 -20.061 1.00 98.06 93 LYS A C 1
ATOM 725 O O . LYS A 1 93 ? 24.333 0.691 -20.652 1.00 98.06 93 LYS A O 1
ATOM 730 N N . SER A 1 94 ? 23.101 1.862 -19.187 1.00 98.19 94 SER A N 1
ATOM 731 C CA . SER A 1 94 ? 22.254 0.756 -18.722 1.00 98.19 94 SER A CA 1
ATOM 732 C C . SER A 1 94 ? 20.792 0.871 -19.162 1.00 98.19 94 SER A C 1
ATOM 734 O O . SER A 1 94 ? 19.961 0.075 -18.729 1.00 98.19 94 SER A O 1
ATOM 736 N N . GLU A 1 95 ? 20.469 1.818 -20.047 1.00 97.94 95 GLU A N 1
ATOM 737 C CA . GLU A 1 95 ? 19.097 2.121 -20.478 1.00 97.94 95 GLU A CA 1
ATOM 738 C C . GLU A 1 95 ? 18.338 0.891 -20.983 1.00 97.94 95 GLU A C 1
ATOM 740 O O . GLU A 1 95 ? 17.223 0.631 -20.531 1.00 97.94 95 GLU A O 1
ATOM 745 N N . PHE A 1 96 ? 18.957 0.098 -21.864 1.00 98.00 96 PHE A N 1
ATOM 746 C CA . PHE A 1 96 ? 18.335 -1.115 -22.394 1.00 98.00 96 PHE A CA 1
ATOM 747 C C . PHE A 1 96 ? 17.963 -2.096 -21.275 1.00 98.00 96 PHE A C 1
ATOM 749 O O . PHE A 1 96 ? 16.823 -2.551 -21.202 1.00 98.00 96 PHE A O 1
ATOM 756 N N . ALA A 1 97 ? 18.902 -2.381 -20.369 1.00 98.00 97 ALA A N 1
ATOM 757 C CA . ALA A 1 97 ? 18.681 -3.308 -19.265 1.00 98.00 97 ALA A CA 1
ATOM 758 C C . ALA A 1 97 ? 17.627 -2.784 -18.274 1.00 98.00 97 ALA A C 1
ATOM 760 O O . ALA A 1 97 ? 16.758 -3.543 -17.852 1.00 98.00 97 ALA A O 1
ATOM 761 N N . ALA A 1 98 ? 17.660 -1.491 -17.939 1.00 98.25 98 ALA A N 1
ATOM 762 C CA . ALA A 1 98 ? 16.706 -0.872 -17.020 1.00 98.25 98 ALA A CA 1
ATOM 763 C C . ALA A 1 98 ? 15.273 -0.884 -17.577 1.00 98.25 98 ALA A C 1
ATOM 765 O O . ALA A 1 98 ? 14.336 -1.269 -16.874 1.00 98.25 98 ALA A O 1
ATOM 766 N N . LYS A 1 99 ? 15.100 -0.517 -18.854 1.00 97.75 99 LYS A N 1
ATOM 767 C CA . LYS A 1 99 ? 13.793 -0.555 -19.526 1.00 97.75 99 LYS A CA 1
ATOM 768 C C . LYS A 1 99 ? 13.274 -1.985 -19.664 1.00 97.75 99 LYS A C 1
ATOM 770 O O . LYS A 1 99 ? 12.103 -2.225 -19.385 1.00 97.75 99 LYS A O 1
ATOM 775 N N . ALA A 1 100 ? 14.136 -2.938 -20.025 1.00 98.25 100 ALA A N 1
ATOM 776 C CA . ALA A 1 100 ? 13.766 -4.350 -20.103 1.00 98.25 100 ALA A CA 1
ATOM 777 C C . ALA A 1 100 ? 13.340 -4.911 -18.736 1.00 98.25 100 ALA A C 1
ATOM 779 O O . ALA A 1 100 ? 12.331 -5.609 -18.652 1.00 98.25 100 ALA A O 1
ATOM 780 N N . TYR A 1 101 ? 14.058 -4.565 -17.662 1.00 98.25 101 TYR A N 1
ATOM 781 C CA . TYR A 1 101 ? 13.701 -4.957 -16.299 1.00 98.25 101 TYR A CA 1
ATOM 782 C C . TYR A 1 101 ? 12.317 -4.434 -15.902 1.00 98.25 101 TYR A C 1
ATOM 784 O O . TYR A 1 101 ? 11.481 -5.204 -15.437 1.00 98.25 101 TYR A O 1
ATOM 792 N N . LEU A 1 102 ? 12.043 -3.146 -16.131 1.00 97.81 102 LEU A N 1
ATOM 793 C CA . LEU A 1 102 ? 10.749 -2.556 -15.789 1.00 97.81 102 LEU A CA 1
ATOM 794 C C . LEU A 1 102 ? 9.614 -3.126 -16.636 1.00 97.81 102 LEU A C 1
ATOM 796 O O . LEU A 1 102 ? 8.572 -3.459 -16.084 1.00 97.81 102 LEU A O 1
ATOM 800 N N . ALA A 1 103 ? 9.827 -3.325 -17.939 1.00 98.00 103 ALA A N 1
ATOM 801 C CA . ALA A 1 103 ? 8.853 -3.989 -18.802 1.00 98.00 103 ALA A CA 1
ATOM 802 C C . ALA A 1 103 ? 8.551 -5.422 -18.330 1.00 98.00 103 ALA A C 1
ATOM 804 O O . ALA A 1 103 ? 7.396 -5.846 -18.351 1.00 98.00 103 ALA A O 1
ATOM 805 N N . TYR A 1 104 ? 9.564 -6.150 -17.844 1.00 98.50 104 TYR A N 1
ATOM 806 C CA . TYR A 1 104 ? 9.383 -7.502 -17.320 1.00 98.50 104 TYR A CA 1
ATOM 807 C C . TYR A 1 104 ? 8.413 -7.546 -16.135 1.00 98.50 104 TYR A C 1
ATOM 809 O O . TYR A 1 104 ? 7.621 -8.485 -16.063 1.00 98.50 104 TYR A O 1
ATOM 817 N N . LEU A 1 105 ? 8.399 -6.528 -15.261 1.00 98.25 105 LEU A N 1
ATOM 818 C CA . LEU A 1 105 ? 7.490 -6.461 -14.103 1.00 98.25 105 LEU A CA 1
ATOM 819 C C . LEU A 1 105 ? 6.004 -6.552 -14.493 1.00 98.25 105 LEU A C 1
ATOM 821 O O . LEU A 1 105 ? 5.188 -6.988 -13.684 1.00 98.25 105 LEU A O 1
ATOM 825 N N . PHE A 1 106 ? 5.653 -6.190 -15.730 1.00 97.44 106 PHE A N 1
ATOM 826 C CA . PHE A 1 106 ? 4.281 -6.208 -16.249 1.00 97.44 106 PHE A CA 1
ATOM 827 C C . PHE A 1 106 ? 3.947 -7.463 -17.067 1.00 97.44 106 PHE A C 1
ATOM 829 O O . PHE A 1 106 ? 2.840 -7.585 -17.585 1.00 97.44 106 PHE A O 1
ATOM 836 N N . THR A 1 107 ? 4.878 -8.410 -17.183 1.00 98.56 107 THR A N 1
ATOM 837 C CA . THR A 1 107 ? 4.619 -9.705 -17.823 1.00 98.56 107 THR A CA 1
ATOM 838 C C . THR A 1 107 ? 3.887 -10.651 -16.879 1.00 98.56 107 THR A C 1
ATOM 840 O O . THR A 1 107 ? 4.074 -10.589 -15.664 1.00 98.56 107 THR A O 1
ATOM 843 N N . ASP A 1 108 ? 3.138 -11.604 -17.432 1.00 98.56 108 ASP A N 1
ATOM 844 C CA . ASP A 1 108 ? 2.472 -12.646 -16.642 1.00 98.56 108 ASP A CA 1
ATOM 845 C C . ASP A 1 108 ? 3.449 -13.395 -15.722 1.00 98.56 108 ASP A C 1
ATOM 847 O O . ASP A 1 108 ? 3.129 -13.652 -14.565 1.00 98.56 108 ASP A O 1
ATOM 851 N N . SER A 1 109 ? 4.676 -13.665 -16.181 1.00 98.44 109 SER A N 1
ATOM 852 C CA . SER A 1 109 ? 5.715 -14.307 -15.365 1.00 98.44 109 SER A CA 1
ATOM 853 C C . SER A 1 109 ? 6.060 -13.512 -14.104 1.00 98.44 109 SER A C 1
ATOM 855 O O . SER A 1 109 ? 6.181 -14.095 -13.026 1.00 98.44 109 SER A O 1
ATOM 857 N N . ALA A 1 110 ? 6.207 -12.189 -14.205 1.00 98.50 110 ALA A N 1
ATOM 858 C CA . ALA A 1 110 ? 6.460 -11.346 -13.039 1.00 98.50 110 ALA A CA 1
ATOM 859 C C . ALA A 1 110 ? 5.218 -11.199 -12.153 1.00 98.50 110 ALA A C 1
ATOM 861 O O . ALA A 1 110 ? 5.332 -11.239 -10.930 1.00 98.50 110 ALA A O 1
ATOM 862 N N . GLN A 1 111 ? 4.031 -11.103 -12.749 1.00 98.44 111 GLN A N 1
ATOM 863 C CA . GLN A 1 111 ? 2.769 -11.022 -12.012 1.00 98.44 111 GLN A CA 1
ATOM 864 C C . GLN A 1 111 ? 2.496 -12.303 -11.196 1.00 98.44 111 GLN A C 1
ATOM 866 O O . GLN A 1 111 ? 2.050 -12.223 -10.051 1.00 98.44 111 GLN A O 1
ATOM 871 N N . GLU A 1 112 ? 2.847 -13.482 -11.719 1.00 98.44 112 GLU A N 1
ATOM 872 C CA . GLU A 1 112 ? 2.846 -14.746 -10.965 1.00 98.44 112 GLU A CA 1
ATOM 873 C C . GLU A 1 112 ? 3.846 -14.705 -9.789 1.00 98.44 112 GLU A C 1
ATOM 875 O O . GLU A 1 112 ? 3.547 -15.180 -8.692 1.00 98.44 112 GLU A O 1
ATOM 880 N N . ILE A 1 113 ? 5.034 -14.109 -9.970 1.00 98.38 113 ILE A N 1
ATOM 881 C CA . ILE A 1 113 ? 6.013 -13.921 -8.881 1.00 98.38 113 ILE A CA 1
ATOM 882 C C . ILE A 1 113 ? 5.453 -12.983 -7.804 1.00 98.38 113 ILE A C 1
ATOM 884 O O . ILE A 1 113 ? 5.574 -13.286 -6.617 1.00 98.38 113 ILE A O 1
ATOM 888 N N . PHE A 1 114 ? 4.820 -11.876 -8.187 1.00 98.12 114 PHE A N 1
ATOM 889 C CA . PHE A 1 114 ? 4.203 -10.932 -7.254 1.00 98.12 114 PHE A CA 1
ATOM 890 C C . PHE A 1 114 ? 3.140 -11.609 -6.390 1.00 98.12 114 PHE A C 1
ATOM 892 O O . PHE A 1 114 ? 3.228 -11.548 -5.161 1.00 98.12 114 PHE A O 1
ATOM 899 N N . ALA A 1 115 ? 2.224 -12.355 -7.010 1.00 98.00 115 ALA A N 1
ATOM 900 C CA . ALA A 1 115 ? 1.178 -13.080 -6.298 1.00 98.00 115 ALA A CA 1
ATOM 901 C C . ALA A 1 115 ? 1.743 -14.119 -5.311 1.00 98.00 115 ALA A C 1
ATOM 903 O O . ALA A 1 115 ? 1.310 -14.195 -4.158 1.00 98.00 115 ALA A O 1
ATOM 904 N N . LYS A 1 116 ? 2.782 -14.869 -5.711 1.00 97.31 116 LYS A N 1
ATOM 905 C CA . LYS A 1 116 ? 3.490 -15.816 -4.822 1.00 97.31 116 LYS A CA 1
ATOM 906 C C . LYS A 1 116 ? 4.132 -15.143 -3.610 1.00 97.31 116 LYS A C 1
ATOM 908 O O . LYS A 1 116 ? 4.254 -15.782 -2.566 1.00 97.31 116 LYS A O 1
ATOM 913 N N . ASN A 1 117 ? 4.524 -13.879 -3.736 1.00 97.31 117 ASN A N 1
ATOM 914 C CA . ASN A 1 117 ? 5.134 -13.095 -2.664 1.00 97.31 117 ASN A CA 1
ATOM 915 C C . ASN A 1 117 ? 4.124 -12.216 -1.903 1.00 97.31 117 ASN A C 1
ATOM 917 O O . ASN A 1 117 ? 4.526 -11.402 -1.082 1.00 97.31 117 ASN A O 1
ATOM 921 N N . GLY A 1 118 ? 2.818 -12.405 -2.124 1.00 97.25 118 GLY A N 1
ATOM 922 C CA . GLY A 1 118 ? 1.771 -11.706 -1.374 1.00 97.25 118 GLY A CA 1
ATOM 923 C C . GLY A 1 118 ? 1.452 -10.297 -1.878 1.00 97.25 118 GLY A C 1
ATOM 924 O O . GLY A 1 118 ? 0.739 -9.566 -1.200 1.00 97.25 118 GLY A O 1
ATOM 925 N N . TYR A 1 119 ? 1.945 -9.913 -3.054 1.00 98.12 119 TYR A N 1
ATOM 926 C CA . TYR A 1 119 ? 1.530 -8.686 -3.730 1.00 98.12 119 TYR A CA 1
ATOM 927 C C . TYR A 1 119 ? 0.339 -8.975 -4.641 1.00 98.12 119 TYR A C 1
ATOM 929 O O . TYR A 1 119 ? 0.299 -10.011 -5.305 1.00 98.12 119 TYR A O 1
ATOM 937 N N . ARG A 1 120 ? -0.620 -8.048 -4.717 1.00 98.00 120 ARG A N 1
ATOM 938 C CA . ARG A 1 120 ? -1.766 -8.170 -5.629 1.00 98.00 120 ARG A CA 1
ATOM 939 C C . ARG A 1 120 ? -1.319 -7.874 -7.068 1.00 98.00 120 ARG A C 1
ATOM 941 O O . ARG A 1 120 ? -0.951 -6.731 -7.338 1.00 98.00 120 ARG A O 1
ATOM 948 N N . PRO A 1 121 ? -1.324 -8.857 -7.990 1.00 97.69 121 PRO A N 1
ATOM 949 C CA . PRO A 1 121 ? -0.994 -8.597 -9.385 1.00 97.69 121 PRO A CA 1
ATOM 950 C C . PRO A 1 121 ? -2.099 -7.781 -10.063 1.00 97.69 121 PRO A C 1
ATOM 952 O O . PRO A 1 121 ? -3.278 -7.917 -9.734 1.00 97.69 121 PRO A O 1
ATOM 955 N N . ILE A 1 122 ? -1.720 -6.985 -11.061 1.00 96.06 122 ILE A N 1
ATOM 956 C CA . ILE A 1 122 ? -2.656 -6.218 -11.896 1.00 96.06 122 ILE A CA 1
ATOM 957 C C . ILE A 1 122 ? -3.384 -7.107 -12.912 1.00 96.06 122 ILE A C 1
ATOM 959 O O . ILE A 1 122 ? -4.463 -6.762 -13.384 1.00 96.06 122 ILE A O 1
ATOM 963 N N . ASN A 1 123 ? -2.807 -8.264 -13.256 1.00 97.38 123 ASN A N 1
ATOM 964 C CA . ASN A 1 123 ? -3.471 -9.239 -14.111 1.00 97.38 123 ASN A CA 1
ATOM 965 C C . ASN A 1 123 ? -4.566 -9.957 -13.301 1.00 97.38 123 ASN A C 1
ATOM 967 O O . ASN A 1 123 ? -4.279 -10.804 -12.451 1.00 97.38 123 ASN A O 1
ATOM 971 N N . GLU A 1 124 ? -5.829 -9.644 -13.596 1.00 96.31 124 GLU A N 1
ATOM 972 C CA . GLU A 1 124 ? -6.998 -10.181 -12.888 1.00 96.31 124 GLU A CA 1
ATOM 973 C C . GLU A 1 124 ? -7.112 -11.709 -12.961 1.00 96.31 124 GLU A C 1
ATOM 975 O O . GLU A 1 124 ? -7.552 -12.349 -12.000 1.00 96.31 124 GLU A O 1
ATOM 980 N N . ALA A 1 125 ? -6.705 -12.316 -14.081 1.00 97.75 125 ALA A N 1
ATOM 981 C CA . ALA A 1 125 ? -6.734 -13.764 -14.238 1.00 97.75 125 ALA A CA 1
ATOM 982 C C . ALA A 1 125 ? -5.728 -14.434 -13.297 1.00 97.75 125 ALA A C 1
ATOM 984 O O . ALA A 1 125 ? -6.047 -15.469 -12.711 1.00 97.75 125 ALA A O 1
ATOM 985 N N . ILE A 1 126 ? -4.551 -13.829 -13.105 1.00 98.25 126 ILE A N 1
ATOM 986 C CA . ILE A 1 126 ? -3.561 -14.288 -12.125 1.00 98.25 126 ILE A CA 1
ATOM 987 C C . ILE A 1 126 ? -4.088 -14.040 -10.712 1.00 98.25 126 ILE A C 1
ATOM 989 O O . ILE A 1 126 ? -4.150 -14.988 -9.938 1.00 98.25 126 ILE A O 1
ATOM 993 N N . LEU A 1 127 ? -4.575 -12.837 -10.381 1.00 97.62 127 LEU A N 1
ATOM 994 C CA . LEU A 1 127 ? -5.145 -12.545 -9.056 1.00 97.62 127 LEU A CA 1
ATOM 995 C C . LEU A 1 127 ? -6.232 -13.560 -8.662 1.00 97.62 127 LEU A C 1
ATOM 997 O O . LEU A 1 127 ? -6.261 -14.040 -7.529 1.00 97.62 127 LEU A O 1
ATOM 1001 N N . LYS A 1 128 ? -7.095 -13.948 -9.610 1.00 97.31 128 LYS A N 1
ATOM 1002 C CA . LYS A 1 128 ? -8.148 -14.946 -9.386 1.00 97.31 128 LYS A CA 1
ATOM 1003 C C . LYS A 1 128 ? -7.598 -16.311 -8.949 1.00 97.31 128 LYS A C 1
ATOM 1005 O O . LYS A 1 128 ? -8.246 -16.956 -8.128 1.00 97.31 128 LYS A O 1
ATOM 1010 N N . LYS A 1 129 ? -6.428 -16.734 -9.446 1.00 97.88 129 LYS A N 1
ATOM 1011 C CA . LYS A 1 129 ? -5.767 -17.992 -9.039 1.00 97.88 129 LYS A CA 1
ATOM 1012 C C . LYS A 1 129 ? -5.274 -17.961 -7.589 1.00 97.88 129 LYS A C 1
ATOM 1014 O O . LYS A 1 129 ? -5.119 -19.016 -6.990 1.00 97.88 129 LYS A O 1
ATOM 1019 N N . TYR A 1 130 ? -5.035 -16.773 -7.032 1.00 97.56 130 TYR A N 1
ATOM 1020 C CA . TYR A 1 130 ? -4.450 -16.579 -5.701 1.00 97.56 130 TYR A CA 1
ATOM 1021 C C . TYR A 1 130 ? -5.463 -16.122 -4.642 1.00 97.56 130 TYR A C 1
ATOM 1023 O O . TYR A 1 130 ? -5.056 -15.708 -3.560 1.00 97.56 130 TYR A O 1
ATOM 1031 N N . ARG A 1 131 ? -6.776 -16.213 -4.908 1.00 95.38 131 ARG A N 1
ATOM 1032 C CA . ARG A 1 131 ? -7.835 -15.736 -3.992 1.00 95.38 131 ARG A CA 1
ATOM 1033 C C . ARG A 1 131 ? -7.818 -16.368 -2.603 1.00 95.38 131 ARG A C 1
ATOM 1035 O O . ARG A 1 131 ? -8.239 -15.711 -1.659 1.00 95.38 131 ARG A O 1
ATOM 1042 N N . ASP A 1 132 ? -7.307 -17.590 -2.476 1.00 94.31 132 ASP A N 1
ATOM 1043 C CA . ASP A 1 132 ? -7.184 -18.270 -1.180 1.00 94.31 132 ASP A CA 1
ATOM 1044 C C . ASP A 1 132 ? -6.177 -17.570 -0.255 1.00 94.31 132 ASP A C 1
ATOM 1046 O O . ASP A 1 132 ? -6.301 -17.631 0.964 1.00 94.31 132 ASP A O 1
ATOM 1050 N N . ARG A 1 133 ? -5.184 -16.881 -0.834 1.00 94.38 133 ARG A N 1
ATOM 1051 C CA . ARG A 1 133 ? -4.155 -16.127 -0.104 1.00 94.38 133 ARG A CA 1
ATOM 1052 C C . ARG A 1 133 ? -4.377 -14.616 -0.148 1.00 94.38 133 ARG A C 1
ATOM 1054 O O . ARG A 1 133 ? -3.985 -13.915 0.774 1.00 94.38 133 ARG A O 1
ATOM 1061 N N . LEU A 1 134 ? -4.966 -14.124 -1.232 1.00 96.94 134 LEU A N 1
ATOM 1062 C CA . LEU A 1 134 ? -5.278 -12.720 -1.475 1.00 96.94 134 LEU A CA 1
ATOM 1063 C C . LEU A 1 134 ? -6.802 -12.579 -1.562 1.00 96.94 134 LEU A C 1
ATOM 1065 O O . LEU A 1 134 ? -7.351 -12.479 -2.668 1.00 96.94 134 LEU A O 1
ATOM 1069 N N . PRO A 1 135 ? -7.507 -12.614 -0.416 1.00 96.19 135 PRO A N 1
ATOM 1070 C CA . PRO A 1 135 ? -8.957 -12.551 -0.401 1.00 96.19 135 PRO A CA 1
ATOM 1071 C C . PRO A 1 135 ? -9.452 -11.230 -0.990 1.00 96.19 135 PRO A C 1
ATOM 1073 O O . PRO A 1 135 ? -8.730 -10.226 -1.087 1.00 96.19 135 PRO A O 1
ATOM 1076 N N . ASN A 1 136 ? -10.715 -11.226 -1.408 1.00 95.25 136 ASN A N 1
ATOM 1077 C CA . ASN A 1 136 ? -11.337 -10.003 -1.887 1.00 95.25 136 ASN A CA 1
ATOM 1078 C C . ASN A 1 136 ? -11.488 -9.003 -0.733 1.00 95.25 136 ASN A C 1
ATOM 1080 O O . ASN A 1 136 ? -11.966 -9.364 0.340 1.00 95.25 136 ASN A O 1
ATOM 1084 N N . ILE A 1 137 ? -11.124 -7.748 -0.978 1.00 95.94 137 ILE A N 1
ATOM 1085 C CA . ILE A 1 137 ? -11.280 -6.642 -0.034 1.00 95.94 137 ILE A CA 1
ATOM 1086 C C . ILE A 1 137 ? -11.741 -5.408 -0.801 1.00 95.94 137 ILE A C 1
ATOM 1088 O O . ILE A 1 137 ? -11.296 -5.155 -1.921 1.00 95.94 137 ILE A O 1
ATOM 1092 N N . GLN A 1 138 ? -12.636 -4.635 -0.195 1.00 96.88 138 GLN A N 1
ATOM 1093 C CA . GLN A 1 138 ? -13.049 -3.359 -0.752 1.00 96.88 138 GLN A CA 1
ATOM 1094 C C . GLN A 1 138 ? -11.906 -2.349 -0.610 1.00 96.88 138 GLN A C 1
ATOM 1096 O O . GLN A 1 138 ? -11.465 -2.054 0.503 1.00 96.88 138 GLN A O 1
ATOM 1101 N N . LEU A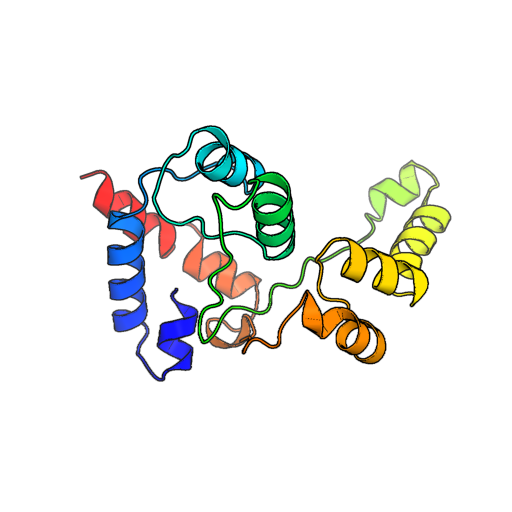 1 139 ? -11.446 -1.798 -1.732 1.00 97.44 139 LEU A N 1
ATOM 1102 C CA . LEU A 1 139 ? -10.384 -0.796 -1.766 1.00 97.44 139 LEU A CA 1
ATOM 1103 C C . LEU A 1 139 ? -10.920 0.528 -2.311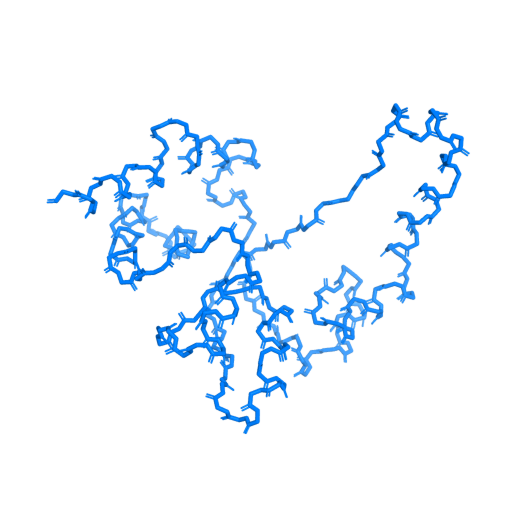 1.00 97.44 139 LEU A C 1
ATOM 1105 O O . LEU A 1 139 ? -11.677 0.534 -3.282 1.00 97.44 139 LEU A O 1
ATOM 1109 N N . PHE A 1 140 ? -10.531 1.645 -1.699 1.00 97.69 140 PHE A N 1
ATOM 1110 C CA . PHE A 1 140 ? -10.749 2.979 -2.262 1.00 97.69 140 PHE A CA 1
ATOM 1111 C C . PHE A 1 140 ? -9.448 3.560 -2.832 1.00 97.69 140 PHE A C 1
ATOM 1113 O O . PHE A 1 140 ? -8.381 3.333 -2.258 1.00 97.69 140 PHE A O 1
ATOM 1120 N N . PRO A 1 141 ? -9.510 4.332 -3.930 1.00 97.56 141 PRO A N 1
ATOM 1121 C CA . PRO A 1 141 ? -8.347 5.036 -4.461 1.00 97.56 141 PRO A CA 1
ATOM 1122 C C . PRO A 1 141 ? -7.978 6.243 -3.589 1.00 97.56 141 PRO A C 1
ATOM 1124 O O . PRO A 1 141 ? -8.813 6.767 -2.846 1.00 97.56 141 PRO A O 1
ATOM 1127 N N . VAL A 1 142 ? -6.755 6.761 -3.745 1.00 97.50 142 VAL A N 1
ATOM 1128 C CA . VAL A 1 142 ? -6.342 8.037 -3.122 1.00 97.50 142 VAL A CA 1
ATOM 1129 C C . VAL A 1 142 ? -7.281 9.192 -3.494 1.00 97.50 142 VAL A C 1
ATOM 1131 O O . VAL A 1 142 ? -7.502 10.097 -2.689 1.00 97.50 142 VAL A O 1
ATOM 1134 N N . THR A 1 143 ? -7.919 9.106 -4.668 1.00 97.69 143 THR A N 1
ATOM 1135 C CA . THR A 1 143 ? -8.861 10.109 -5.174 1.00 97.69 143 THR A CA 1
ATOM 1136 C C . THR A 1 143 ? -10.132 10.262 -4.335 1.00 97.69 143 THR A C 1
ATOM 1138 O O . THR A 1 143 ? -10.876 11.223 -4.507 1.00 97.69 143 THR A O 1
ATOM 1141 N N . LEU A 1 144 ? -10.379 9.348 -3.388 1.00 97.81 144 LEU A N 1
ATOM 1142 C CA . LEU A 1 144 ? -11.444 9.498 -2.397 1.00 97.81 144 LEU A CA 1
ATOM 1143 C C . LEU A 1 144 ? -11.162 10.637 -1.397 1.00 97.81 144 LEU A C 1
ATOM 1145 O O . LEU A 1 144 ? -12.101 11.195 -0.837 1.00 97.81 144 LEU A O 1
ATOM 1149 N N . ILE A 1 145 ? -9.890 10.951 -1.122 1.00 97.25 145 ILE A N 1
ATOM 1150 C CA . ILE A 1 145 ? -9.487 11.841 -0.013 1.00 97.25 145 ILE A CA 1
ATOM 1151 C C . ILE A 1 145 ? -8.686 13.081 -0.445 1.00 97.25 145 ILE A C 1
ATOM 1153 O O . ILE A 1 145 ? -8.452 13.970 0.382 1.00 97.25 145 ILE A O 1
ATOM 1157 N N . ALA A 1 146 ? -8.263 13.130 -1.708 1.00 97.38 146 ALA A N 1
ATOM 1158 C CA . ALA A 1 146 ? -7.522 14.216 -2.352 1.00 97.38 146 ALA A CA 1
ATOM 1159 C C . ALA A 1 146 ? -7.682 14.104 -3.879 1.00 97.38 146 ALA A C 1
ATOM 1161 O O . ALA A 1 146 ? -8.100 13.057 -4.356 1.00 97.38 146 ALA A O 1
ATOM 1162 N N . LYS A 1 147 ? -7.327 15.115 -4.679 1.00 97.38 147 LYS A N 1
ATOM 1163 C CA . LYS A 1 147 ? -7.353 15.007 -6.151 1.00 97.38 147 LYS A CA 1
ATOM 1164 C C . LYS A 1 147 ? -6.331 14.007 -6.695 1.00 97.38 147 LYS A C 1
ATOM 1166 O O . LYS A 1 147 ? -6.607 13.310 -7.668 1.00 97.38 147 LYS A O 1
ATOM 1171 N N . ASP A 1 148 ? -5.147 13.975 -6.095 1.00 96.75 148 ASP A N 1
ATOM 1172 C CA . ASP A 1 148 ? -4.011 13.149 -6.495 1.00 96.75 148 ASP A CA 1
ATOM 1173 C C . ASP A 1 148 ? -3.041 12.947 -5.314 1.00 96.75 148 ASP A C 1
ATOM 1175 O O . ASP A 1 148 ? -3.271 13.422 -4.197 1.00 96.75 148 ASP A O 1
ATOM 1179 N N . TRP A 1 149 ? -1.945 12.224 -5.556 1.00 96.31 149 TRP A N 1
ATOM 1180 C CA . TRP A 1 149 ? -0.919 11.975 -4.544 1.00 96.31 149 TRP A CA 1
ATOM 1181 C C . TRP A 1 149 ? -0.183 13.241 -4.087 1.00 96.31 149 TRP A C 1
ATOM 1183 O O . TRP A 1 149 ? 0.245 13.290 -2.937 1.00 96.31 149 TRP A O 1
ATOM 1193 N N . ALA A 1 150 ? -0.043 14.267 -4.932 1.00 96.75 150 ALA A N 1
ATOM 1194 C CA . ALA A 1 150 ? 0.649 15.500 -4.556 1.00 96.75 150 ALA A CA 1
ATOM 1195 C C . ALA A 1 150 ? -0.195 16.327 -3.575 1.00 96.75 150 ALA A C 1
ATOM 1197 O O . ALA A 1 150 ? 0.315 16.826 -2.565 1.00 96.75 150 ALA A O 1
ATOM 1198 N N . GLU A 1 151 ? -1.501 16.420 -3.826 1.00 97.44 151 GLU A N 1
ATOM 1199 C CA . GLU A 1 151 ? -2.431 17.031 -2.882 1.00 97.44 151 GLU A CA 1
ATOM 1200 C C . GLU A 1 151 ? -2.524 16.208 -1.591 1.00 97.44 151 GLU A C 1
ATOM 1202 O O . GLU A 1 151 ? -2.433 16.782 -0.506 1.00 97.44 151 GLU A O 1
ATOM 1207 N N . ALA A 1 152 ? -2.630 14.875 -1.680 1.00 97.62 152 ALA A N 1
ATOM 1208 C CA . ALA A 1 152 ? -2.647 14.011 -0.499 1.00 97.62 152 ALA A CA 1
ATOM 1209 C C . ALA A 1 152 ? -1.386 14.211 0.358 1.00 97.62 152 ALA A C 1
ATOM 1211 O O . ALA A 1 152 ? -1.488 14.414 1.569 1.00 97.62 152 ALA A O 1
ATOM 1212 N N . GLN A 1 153 ? -0.206 14.229 -0.270 1.00 97.31 153 GLN A N 1
ATOM 1213 C CA . GLN A 1 153 ? 1.058 14.472 0.418 1.00 97.31 153 GLN A CA 1
ATOM 1214 C C . GLN A 1 153 ? 1.043 15.818 1.141 1.00 97.31 153 GLN A C 1
ATOM 1216 O O . GLN A 1 153 ? 1.388 15.883 2.315 1.00 97.31 153 GLN A O 1
ATOM 1221 N N . THR A 1 154 ? 0.598 16.878 0.469 1.00 97.06 154 THR A N 1
ATOM 1222 C CA . THR A 1 154 ? 0.557 18.229 1.043 1.00 97.06 154 THR A CA 1
ATOM 1223 C C . THR A 1 154 ? -0.420 18.312 2.216 1.00 97.06 154 THR A C 1
ATOM 1225 O O . THR A 1 154 ? -0.070 18.806 3.284 1.00 97.06 154 THR A O 1
ATOM 1228 N N . LYS A 1 155 ? -1.633 17.784 2.037 1.00 96.62 155 LYS A N 1
ATOM 1229 C CA . LYS A 1 155 ? -2.720 17.821 3.022 1.00 96.62 155 LYS A CA 1
ATOM 1230 C C . LYS A 1 155 ? -2.393 17.035 4.291 1.00 96.62 155 LYS A C 1
ATOM 1232 O O . LYS A 1 155 ? -2.651 17.506 5.400 1.00 96.62 155 LYS A O 1
ATOM 1237 N N . PHE A 1 156 ? -1.860 15.825 4.140 1.00 96.88 156 PHE A N 1
ATOM 1238 C CA . PHE A 1 156 ? -1.647 14.920 5.268 1.00 96.88 156 PHE A CA 1
ATOM 1239 C C . PHE A 1 156 ? -0.247 15.029 5.871 1.00 96.88 156 PHE A C 1
ATOM 1241 O O . PHE A 1 156 ? -0.126 14.964 7.093 1.00 96.88 156 PHE A O 1
ATOM 1248 N N . PHE A 1 157 ? 0.780 15.220 5.042 1.00 95.56 157 PHE A N 1
ATOM 1249 C CA . PHE A 1 157 ? 2.188 15.047 5.420 1.00 95.56 157 PHE A CA 1
ATOM 1250 C C . PHE A 1 157 ? 3.079 16.256 5.090 1.00 95.56 157 PHE A C 1
ATOM 1252 O O . PHE A 1 157 ? 4.292 16.186 5.277 1.00 95.56 157 PHE A O 1
ATOM 1259 N N . GLY A 1 158 ? 2.511 17.349 4.571 1.00 94.06 158 GLY A N 1
ATOM 1260 C CA . GLY A 1 158 ? 3.225 18.608 4.376 1.00 94.06 158 GLY A CA 1
ATOM 1261 C C . GLY A 1 158 ? 3.442 19.360 5.691 1.00 94.06 158 GLY A C 1
ATOM 1262 O O . GLY A 1 158 ? 2.977 18.939 6.750 1.00 94.06 158 GLY A O 1
ATOM 1263 N N . ASN A 1 159 ? 4.112 20.511 5.612 1.00 91.75 159 ASN A N 1
ATOM 1264 C CA . ASN A 1 159 ? 4.284 21.409 6.758 1.00 91.75 159 ASN A CA 1
ATOM 1265 C C . ASN A 1 159 ? 2.920 21.890 7.273 1.00 91.75 159 ASN A C 1
ATOM 1267 O O . ASN A 1 159 ? 2.100 22.362 6.481 1.00 91.75 159 ASN A O 1
ATOM 1271 N N . ASN A 1 160 ? 2.693 21.814 8.586 1.00 89.56 160 ASN A N 1
ATOM 1272 C CA . ASN A 1 160 ? 1.389 22.017 9.226 1.00 89.56 160 ASN A CA 1
ATOM 1273 C C . ASN A 1 160 ? 0.286 21.100 8.663 1.00 89.56 160 ASN A C 1
ATOM 1275 O O . ASN A 1 160 ? -0.901 21.433 8.711 1.00 89.56 160 ASN A O 1
ATOM 1279 N N . GLY A 1 161 ? 0.671 19.954 8.098 1.00 93.88 161 GLY A N 1
ATOM 1280 C CA . GLY A 1 161 ? -0.251 18.937 7.621 1.00 93.88 161 GLY A CA 1
ATOM 1281 C C . GLY A 1 161 ? -0.995 18.268 8.774 1.00 93.88 161 GLY A C 1
ATOM 1282 O O . GLY A 1 161 ? -0.649 18.403 9.950 1.00 93.88 161 GLY A O 1
ATOM 1283 N N . ILE A 1 162 ? -2.026 17.496 8.429 1.00 94.25 162 ILE A N 1
ATOM 1284 C CA . ILE A 1 162 ? -2.876 16.816 9.417 1.00 94.25 162 ILE A CA 1
ATOM 1285 C C . ILE A 1 162 ? -2.052 15.953 10.383 1.00 94.25 162 ILE A C 1
ATOM 1287 O O . ILE A 1 162 ? -2.322 15.971 11.582 1.00 94.25 162 ILE A O 1
ATOM 1291 N N . PHE A 1 163 ? -1.044 15.228 9.887 1.00 92.69 163 PHE A N 1
ATOM 1292 C CA . PHE A 1 163 ? -0.195 14.385 10.727 1.00 92.69 163 PHE A CA 1
ATOM 1293 C C . PHE A 1 163 ? 0.553 15.199 11.792 1.00 92.69 163 PHE A C 1
ATOM 1295 O O . PHE A 1 163 ? 0.497 14.852 12.969 1.00 92.69 163 PHE A O 1
ATOM 1302 N N . GLU A 1 164 ? 1.187 16.310 11.409 1.00 90.94 164 GLU A N 1
ATOM 1303 C CA . GLU A 1 164 ? 1.927 17.175 12.335 1.00 90.94 164 GLU A CA 1
ATOM 1304 C C . GLU A 1 164 ? 1.007 17.780 13.405 1.00 90.94 164 GLU A C 1
ATOM 1306 O O . GLU A 1 164 ? 1.344 17.784 14.590 1.00 90.94 164 GLU A O 1
ATOM 1311 N N . ILE A 1 165 ? -0.189 18.231 13.012 1.00 87.81 165 ILE A N 1
ATOM 1312 C CA . ILE A 1 165 ? -1.186 18.783 13.941 1.00 87.81 165 ILE A CA 1
ATOM 1313 C C . ILE A 1 165 ? -1.609 17.734 14.977 1.00 87.81 165 ILE A C 1
ATOM 1315 O O . ILE A 1 165 ? -1.704 18.041 16.164 1.00 87.81 165 ILE A O 1
ATOM 1319 N N . ILE A 1 166 ? -1.843 16.492 14.548 1.00 88.56 166 ILE A N 1
ATOM 1320 C CA . ILE A 1 166 ? -2.236 15.407 15.455 1.00 88.56 166 ILE A CA 1
ATOM 1321 C C . ILE A 1 166 ? -1.085 15.041 16.392 1.00 88.56 166 ILE A C 1
ATOM 1323 O O . ILE A 1 166 ? -1.298 14.892 17.592 1.00 88.56 166 ILE A O 1
ATOM 1327 N N . HIS A 1 167 ? 0.131 14.905 15.862 1.00 79.62 167 HIS A N 1
ATOM 1328 C CA . HIS A 1 167 ? 1.270 14.417 16.634 1.00 79.62 167 HIS A CA 1
ATOM 1329 C C . HIS A 1 167 ? 1.791 15.462 17.632 1.00 79.62 167 HIS A C 1
ATOM 1331 O O . HIS A 1 167 ? 2.075 15.145 18.786 1.00 79.62 167 HIS A O 1
ATOM 1337 N N . SER A 1 168 ? 1.833 16.738 17.239 1.00 74.38 168 SER A N 1
ATOM 1338 C CA . SER A 1 168 ? 2.226 17.838 18.132 1.00 74.38 168 SER A CA 1
ATOM 1339 C C . SER A 1 168 ? 1.250 18.049 19.297 1.00 74.38 168 SER A C 1
ATOM 1341 O O . SER A 1 168 ? 1.665 18.488 20.370 1.00 74.38 168 SER A O 1
ATOM 1343 N N . ALA A 1 169 ? -0.029 17.701 19.123 1.00 63.09 169 ALA A N 1
ATOM 1344 C CA . ALA A 1 169 ? -1.026 17.731 20.191 1.00 63.09 169 ALA A CA 1
ATOM 1345 C C . ALA A 1 169 ? -0.848 16.607 21.229 1.00 63.09 169 ALA A C 1
ATOM 1347 O O . ALA A 1 169 ? -1.367 16.736 22.331 1.00 63.09 169 ALA A O 1
ATOM 1348 N N . GLN A 1 170 ? -0.125 15.528 20.903 1.00 58.00 170 GLN A N 1
ATOM 1349 C CA . GLN A 1 170 ? 0.167 14.424 21.830 1.00 58.00 170 GLN A CA 1
ATOM 1350 C C . GLN A 1 170 ? 1.425 14.641 22.667 1.00 58.00 170 GLN A C 1
ATOM 1352 O O . GLN A 1 170 ? 1.566 14.047 23.728 1.00 58.00 170 GLN A O 1
ATOM 1357 N N . SER A 1 171 ? 2.359 15.461 22.180 1.00 56.19 171 SER A N 1
ATOM 1358 C CA . SER A 1 171 ? 3.597 15.791 22.900 1.00 56.19 171 SER A CA 1
ATOM 1359 C C . SER A 1 171 ? 3.412 16.882 23.971 1.00 56.19 171 SER A C 1
ATOM 1361 O O . SER A 1 171 ? 4.403 17.355 24.527 1.00 56.19 171 SER A O 1
ATOM 1363 N N . LYS A 1 172 ? 2.171 17.309 24.234 1.00 41.16 172 LYS A N 1
ATOM 1364 C CA . LYS A 1 172 ? 1.785 18.254 25.293 1.00 41.16 172 LYS A CA 1
ATOM 1365 C C . LYS A 1 172 ? 0.949 17.543 26.344 1.00 41.16 172 LYS A C 1
ATOM 1367 O O . LYS A 1 172 ? 1.149 17.874 27.532 1.00 41.16 172 LYS A O 1
#

pLDDT: mean 94.6, std 7.13, range [41.16, 98.56]